Protein AF-A0A7K1TH15-F1 (afdb_monomer_lite)

Organism: NCBI:txid2682976

Sequence (162 aa):
MSETTINQRLNFLLKELGMKAGSFARALELSETTVRNYIDRTAKPSSEVLEKISNTFRQVNLVWLITGREEPFISDDEGSVTQTNISGDRNNVASGKNGKAIQKNDGLSDCEKERDILKAQLDKTQQQVEHLQAQLATKDALIASKEETIDLLKAAFNRPNT

InterPro domains:
  IPR001387 Cro/C1-type, helix-turn-helix domain [PF01381] (13-65)
  IPR001387 Cro/C1-type, helix-turn-helix domain [PS50943] (10-65)
  IPR001387 Cro/C1-type, helix-turn-helix domain [cd00093] (8-65)
  IPR010982 Lambda repressor-like, DNA-binding domain superfamily [G3DSA:1.10.260.40] (2-70)
  IPR010982 Lambda repressor-like, DNA-binding domain superfamily [SSF47413] (1-72)

Foldseek 3Di:
DQQDDLLVLLVVVCVVVVHDLCRVCVLLVHDSVVSVCSNVVNDDDDPSSLVSCCVSCVQADSCCSHPVDDDGGDDPVPPDDDPPPPDDDDDDDDDDDDDPDPDPPPPPPPVVVVVVVVVVVVVVVVVVVVVVVVVVVVVVVVVVVVVVVVVVVVVVVPDDDD

Structure (mmCIF, N/CA/C/O backbone):
data_AF-A0A7K1TH15-F1
#
_entry.id   AF-A0A7K1TH15-F1
#
loop_
_atom_site.group_PDB
_atom_site.id
_atom_site.type_symbol
_atom_site.label_atom_id
_atom_site.label_alt_id
_atom_site.label_comp_id
_atom_site.label_asym_id
_atom_site.label_entity_id
_atom_site.label_seq_id
_atom_site.pdbx_PDB_ins_code
_atom_site.Cartn_x
_atom_site.Cartn_y
_atom_site.Cartn_z
_atom_site.occupancy
_atom_site.B_iso_or_equiv
_atom_site.auth_seq_id
_atom_site.auth_comp_id
_atom_site.auth_asym_id
_atom_site.auth_atom_id
_atom_site.pdbx_PDB_model_num
ATOM 1 N N . MET A 1 1 ? 13.436 -10.444 9.538 1.00 43.31 1 MET A N 1
ATOM 2 C CA . MET A 1 1 ? 12.899 -11.030 10.785 1.00 43.31 1 MET A CA 1
ATOM 3 C C . MET A 1 1 ? 11.391 -11.093 10.640 1.00 43.31 1 MET A C 1
ATOM 5 O O . MET A 1 1 ? 10.802 -10.087 10.278 1.00 43.31 1 MET A O 1
ATOM 9 N N . SER A 1 2 ? 10.785 -12.259 10.832 1.00 48.53 2 SER A N 1
ATOM 10 C CA . SER A 1 2 ? 9.337 -12.467 10.738 1.00 48.53 2 SER A CA 1
ATOM 11 C C . SER A 1 2 ? 8.630 -11.850 11.951 1.00 48.53 2 SER A C 1
ATOM 13 O O . SER A 1 2 ? 8.711 -12.393 13.055 1.00 48.53 2 SER A O 1
ATOM 15 N N . GLU A 1 3 ? 7.964 -10.708 11.769 1.00 60.41 3 GLU A N 1
ATOM 16 C CA . GLU A 1 3 ? 7.218 -10.044 12.845 1.00 60.41 3 GLU A CA 1
ATOM 17 C C . GLU A 1 3 ? 6.041 -10.915 13.300 1.00 60.41 3 GLU A C 1
ATOM 19 O O . GLU A 1 3 ? 5.060 -11.111 12.584 1.00 60.41 3 GLU A O 1
ATOM 24 N N . THR A 1 4 ? 6.159 -11.488 14.499 1.00 74.12 4 THR A N 1
ATOM 25 C CA . THR A 1 4 ? 5.281 -12.578 14.948 1.00 74.12 4 THR A CA 1
ATOM 26 C C . THR A 1 4 ? 4.029 -12.044 15.651 1.00 74.12 4 THR A C 1
ATOM 28 O O . THR A 1 4 ? 2.969 -12.666 15.581 1.00 74.12 4 THR A O 1
ATOM 31 N N . THR A 1 5 ? 4.102 -10.871 16.296 1.00 87.50 5 THR A N 1
ATOM 32 C CA . THR A 1 5 ? 2.979 -10.298 17.062 1.00 87.50 5 THR A CA 1
ATOM 33 C C . THR A 1 5 ? 2.495 -8.950 16.527 1.00 87.50 5 THR A C 1
ATOM 35 O O . THR A 1 5 ? 3.240 -8.190 15.910 1.00 87.50 5 THR A O 1
ATOM 38 N N . ILE A 1 6 ? 1.230 -8.625 16.814 1.00 89.81 6 ILE A N 1
ATOM 39 C CA . ILE A 1 6 ? 0.596 -7.354 16.427 1.00 89.81 6 ILE A CA 1
ATOM 40 C C . ILE A 1 6 ? 1.351 -6.131 16.960 1.00 89.81 6 ILE A C 1
ATOM 42 O O . ILE A 1 6 ? 1.496 -5.137 16.261 1.00 89.81 6 ILE A O 1
ATOM 46 N N . ASN A 1 7 ? 1.904 -6.228 18.169 1.00 90.50 7 ASN A N 1
ATOM 47 C CA . ASN A 1 7 ? 2.706 -5.180 18.794 1.00 90.50 7 ASN A CA 1
ATOM 48 C C . ASN A 1 7 ? 3.972 -4.882 17.982 1.00 90.50 7 ASN A C 1
ATOM 50 O O . ASN A 1 7 ? 4.345 -3.726 17.793 1.00 90.50 7 ASN A O 1
ATOM 54 N N . GLN A 1 8 ? 4.621 -5.927 17.463 1.00 89.81 8 GLN A N 1
ATOM 55 C CA . GLN A 1 8 ? 5.789 -5.736 16.616 1.00 89.81 8 GLN A CA 1
ATOM 56 C C .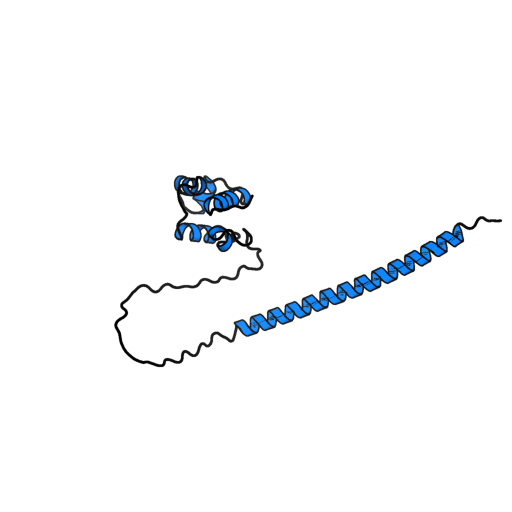 GLN A 1 8 ? 5.422 -5.156 15.254 1.00 89.81 8 GLN A C 1
ATOM 58 O O . GLN A 1 8 ? 6.122 -4.275 14.769 1.00 89.81 8 GLN A O 1
ATOM 63 N N . ARG A 1 9 ? 4.299 -5.590 14.672 1.00 91.44 9 ARG A N 1
ATOM 64 C CA . ARG A 1 9 ? 3.779 -5.016 13.425 1.00 91.44 9 ARG A CA 1
ATOM 65 C C . ARG A 1 9 ? 3.403 -3.542 13.577 1.00 91.44 9 ARG A C 1
ATOM 67 O O . ARG A 1 9 ? 3.701 -2.754 12.691 1.00 91.44 9 ARG A O 1
ATOM 74 N N . LEU A 1 10 ? 2.863 -3.134 14.725 1.00 90.56 10 LEU A N 1
ATOM 75 C CA . LEU A 1 10 ? 2.674 -1.715 15.045 1.00 90.56 10 LEU A CA 1
ATOM 76 C C . LEU A 1 10 ? 4.008 -0.962 15.104 1.00 90.56 10 LEU A C 1
ATOM 78 O O . LEU A 1 10 ? 4.133 0.108 14.519 1.00 90.56 10 LEU A O 1
ATOM 82 N N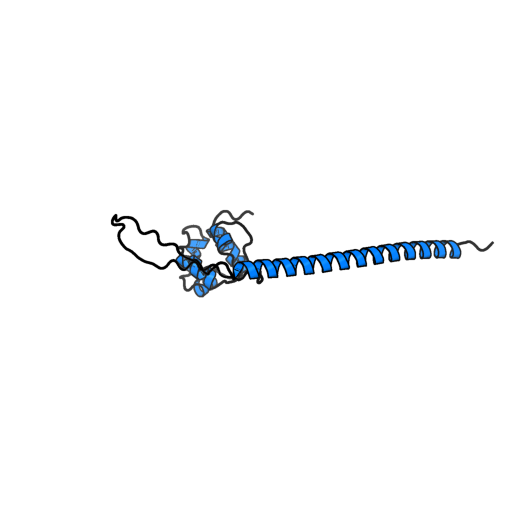 . ASN A 1 11 ? 5.026 -1.521 15.765 1.00 90.56 11 ASN A N 1
ATOM 83 C CA . ASN A 1 11 ? 6.358 -0.909 15.801 1.00 90.56 11 ASN A CA 1
ATOM 84 C C . ASN A 1 11 ? 6.985 -0.803 14.397 1.00 90.56 11 ASN A C 1
ATOM 86 O O . ASN A 1 11 ? 7.632 0.192 14.081 1.00 90.56 11 ASN A O 1
ATOM 90 N N . PHE A 1 12 ? 6.768 -1.807 13.545 1.00 91.44 12 PHE A N 1
ATOM 91 C CA . PHE A 1 12 ? 7.156 -1.768 12.138 1.00 91.44 12 PHE A CA 1
ATOM 92 C C . PHE A 1 12 ? 6.461 -0.616 11.401 1.00 91.44 12 PHE A C 1
ATOM 94 O O . PHE A 1 12 ? 7.144 0.196 10.784 1.00 91.44 12 PHE A O 1
ATOM 101 N N . LEU A 1 13 ? 5.137 -0.472 11.544 1.00 90.81 13 LEU A N 1
ATOM 102 C CA . LEU A 1 13 ? 4.390 0.630 10.926 1.00 90.81 13 LEU A CA 1
ATOM 103 C C . LEU A 1 13 ? 4.904 2.003 11.361 1.00 90.81 13 LEU A C 1
ATOM 105 O O . LEU A 1 13 ? 5.032 2.893 10.529 1.00 90.81 13 LEU A O 1
ATOM 109 N N . LEU A 1 14 ? 5.237 2.186 12.642 1.00 91.00 14 LEU A N 1
ATOM 110 C CA . LEU A 1 14 ? 5.797 3.453 13.119 1.00 91.00 14 LEU A CA 1
ATOM 111 C C . LEU A 1 14 ? 7.115 3.800 12.417 1.00 91.00 14 LEU A C 1
ATOM 113 O O . LEU A 1 14 ? 7.330 4.959 12.065 1.00 91.00 14 LEU A O 1
ATOM 117 N N . LYS A 1 15 ? 7.987 2.805 12.220 1.00 91.12 15 LYS A N 1
ATOM 118 C CA . LYS A 1 15 ? 9.270 2.994 11.534 1.00 91.12 15 LYS A CA 1
ATOM 119 C C . LYS A 1 15 ? 9.071 3.335 10.066 1.00 91.12 15 LYS A C 1
ATOM 121 O O . LYS A 1 15 ? 9.685 4.286 9.596 1.00 91.12 15 LYS A O 1
ATOM 126 N N . GLU A 1 16 ? 8.202 2.600 9.385 1.00 91.12 16 GLU A N 1
ATOM 127 C CA . GLU A 1 16 ? 7.971 2.776 7.952 1.00 91.12 16 GLU A CA 1
ATOM 128 C C . GLU A 1 16 ? 7.277 4.104 7.635 1.00 91.12 16 GLU A C 1
ATOM 130 O O . GLU A 1 16 ? 7.633 4.798 6.690 1.00 91.12 16 GLU A O 1
ATOM 135 N N . LEU A 1 17 ? 6.348 4.528 8.495 1.00 88.94 17 LEU A N 1
ATOM 136 C CA . LEU A 1 17 ? 5.702 5.836 8.393 1.00 88.94 17 LEU A CA 1
ATOM 137 C C . LEU A 1 17 ? 6.608 6.989 8.871 1.00 88.94 17 LEU A C 1
ATOM 139 O O . LEU A 1 17 ? 6.197 8.147 8.832 1.00 88.94 17 LEU A O 1
ATOM 143 N N . GLY A 1 18 ? 7.815 6.701 9.376 1.00 91.00 18 GLY A N 1
ATOM 144 C CA . GLY A 1 18 ? 8.744 7.708 9.899 1.00 91.00 18 GLY A CA 1
ATOM 145 C C . GLY A 1 18 ? 8.220 8.464 11.127 1.00 91.00 18 GLY A C 1
ATOM 146 O O . GLY A 1 18 ? 8.665 9.577 11.417 1.00 91.00 18 GLY A O 1
ATOM 147 N N . MET A 1 19 ? 7.263 7.889 11.859 1.00 90.12 19 MET A N 1
ATOM 148 C CA . MET A 1 19 ? 6.577 8.551 12.965 1.00 90.12 19 MET A CA 1
ATOM 149 C C . MET A 1 19 ? 7.066 8.075 14.331 1.00 90.12 19 MET A C 1
ATOM 151 O O . MET A 1 19 ? 7.301 6.895 14.585 1.00 90.12 19 MET A O 1
ATOM 155 N N . LYS A 1 20 ? 7.137 9.016 15.276 1.00 91.75 20 LYS A N 1
ATOM 156 C CA . LYS A 1 20 ? 7.340 8.705 16.697 1.00 91.75 20 LYS A CA 1
ATOM 157 C C . LYS A 1 20 ? 6.013 8.307 17.349 1.00 91.75 20 LYS A C 1
ATOM 159 O O . LYS A 1 20 ? 4.953 8.768 16.931 1.00 91.75 20 LYS A O 1
ATOM 164 N N . ALA A 1 21 ? 6.080 7.544 18.442 1.00 88.81 21 ALA A N 1
ATOM 165 C CA . ALA A 1 21 ? 4.902 7.098 19.196 1.00 88.81 21 ALA A CA 1
ATOM 166 C C . ALA A 1 21 ? 3.961 8.245 19.611 1.00 88.81 21 ALA A C 1
ATOM 168 O O . ALA A 1 21 ? 2.747 8.089 19.538 1.00 88.81 21 ALA A O 1
ATOM 169 N N . GLY A 1 22 ? 4.506 9.409 19.983 1.00 90.38 22 GLY A N 1
ATOM 170 C CA . GLY A 1 22 ? 3.698 10.583 20.326 1.00 90.38 22 GLY A CA 1
ATOM 171 C C . GLY A 1 22 ? 2.932 11.162 19.131 1.00 90.38 22 GLY A C 1
ATOM 172 O O . GLY A 1 22 ? 1.751 11.473 19.247 1.00 90.38 22 GLY A O 1
ATOM 173 N N . SER A 1 23 ? 3.565 11.243 17.957 1.00 91.56 23 SER A N 1
ATOM 174 C CA . SER A 1 23 ? 2.900 11.686 16.722 1.00 91.56 23 SER A CA 1
ATOM 175 C C . SER A 1 23 ? 1.814 10.704 16.287 1.00 91.56 23 SER A C 1
ATOM 177 O O . SER A 1 23 ? 0.718 11.126 15.931 1.00 91.56 23 SER A O 1
ATOM 179 N N . PHE A 1 24 ? 2.089 9.402 16.392 1.00 91.94 24 PHE A N 1
ATOM 180 C CA . PHE A 1 24 ? 1.118 8.349 16.102 1.00 91.94 24 PHE A CA 1
ATOM 181 C C . PHE A 1 24 ? -0.093 8.412 17.045 1.00 91.94 24 PHE A C 1
ATOM 183 O O . PHE A 1 24 ? -1.232 8.324 16.601 1.00 91.94 24 PHE A O 1
ATOM 190 N N . ALA A 1 25 ? 0.138 8.645 18.341 1.00 92.56 25 ALA A N 1
ATOM 191 C CA . ALA A 1 25 ? -0.928 8.814 19.325 1.00 92.56 25 ALA A CA 1
ATOM 192 C C . ALA A 1 25 ? -1.821 10.019 19.009 1.00 92.56 25 ALA A C 1
ATOM 194 O O . ALA A 1 25 ? -3.042 9.892 19.032 1.00 92.56 25 ALA A O 1
ATOM 195 N N . ARG A 1 26 ? -1.225 11.158 18.634 1.00 93.44 26 ARG A N 1
ATOM 196 C CA . ARG A 1 26 ? -1.973 12.358 18.226 1.00 93.44 26 ARG A CA 1
ATOM 197 C C . ARG A 1 26 ? -2.816 12.119 16.976 1.00 93.44 26 ARG A C 1
ATOM 199 O O . ARG A 1 26 ? -3.956 12.557 16.942 1.00 93.44 26 ARG A O 1
ATOM 206 N N . ALA A 1 27 ? -2.280 11.403 15.989 1.00 90.56 27 ALA A N 1
ATOM 207 C CA . ALA A 1 27 ? -2.994 11.084 14.752 1.00 90.56 27 ALA A CA 1
ATOM 208 C C . ALA A 1 27 ? -4.197 10.142 14.967 1.00 90.56 27 ALA A C 1
ATOM 210 O O . ALA A 1 27 ? -5.141 10.158 14.183 1.00 90.56 27 ALA A O 1
ATOM 211 N N . LEU A 1 28 ? -4.164 9.328 16.026 1.00 91.25 28 LEU A N 1
ATOM 212 C CA . LEU A 1 28 ? -5.244 8.411 16.408 1.00 91.25 28 LEU A CA 1
ATOM 213 C C . LEU A 1 28 ? -6.137 8.946 17.536 1.00 91.25 28 LEU A C 1
ATOM 215 O O . LEU A 1 28 ? -7.003 8.215 18.010 1.00 91.25 28 LEU A O 1
ATOM 219 N N . GLU A 1 29 ? -5.902 10.170 18.014 1.00 92.19 29 GLU A N 1
ATOM 220 C CA . GLU A 1 29 ? -6.586 10.738 19.187 1.00 92.19 29 GLU A CA 1
ATOM 221 C C . GLU A 1 29 ? -6.499 9.831 20.435 1.00 92.19 29 GLU A C 1
ATOM 223 O O . GLU A 1 29 ? -7.455 9.655 21.193 1.00 92.19 29 GLU A O 1
ATOM 228 N N . LEU A 1 30 ? -5.333 9.216 20.649 1.00 89.88 30 LEU A N 1
ATOM 229 C CA . LEU A 1 30 ? -5.026 8.372 21.804 1.00 89.88 30 LEU A CA 1
ATOM 230 C C . LEU A 1 30 ? -3.986 9.041 22.707 1.00 89.88 30 LEU A C 1
ATOM 232 O O . LEU A 1 30 ? -3.219 9.907 22.287 1.00 89.88 30 LEU A O 1
ATOM 236 N N . SER A 1 31 ? -3.909 8.599 23.965 1.00 91.31 31 SER A N 1
ATOM 237 C CA . SER A 1 31 ? -2.821 9.020 24.850 1.00 91.31 31 SER A CA 1
ATOM 238 C C . SER A 1 31 ? -1.501 8.354 24.456 1.00 91.31 31 SER A C 1
ATOM 240 O O . SER A 1 31 ? -1.458 7.169 24.110 1.00 91.31 31 SER A O 1
ATOM 242 N N . GLU A 1 32 ? -0.398 9.098 24.570 1.00 90.31 32 GLU A N 1
ATOM 243 C CA . GLU A 1 32 ? 0.945 8.586 24.259 1.00 90.31 32 GLU A CA 1
ATOM 244 C C . GLU A 1 32 ? 1.289 7.335 25.085 1.00 90.31 32 GLU A C 1
ATOM 246 O O . GLU A 1 32 ? 1.913 6.404 24.575 1.00 90.31 32 GLU A O 1
ATOM 251 N N . THR A 1 33 ? 0.817 7.272 26.335 1.00 90.81 33 THR A N 1
ATOM 252 C CA . THR A 1 33 ? 0.948 6.104 27.218 1.00 90.81 33 THR A CA 1
ATOM 253 C C . THR A 1 33 ? 0.282 4.862 26.630 1.00 90.81 33 THR A C 1
ATOM 255 O O . THR A 1 33 ? 0.854 3.777 26.676 1.00 90.81 33 THR A O 1
ATOM 258 N N . THR A 1 34 ? -0.905 5.008 26.037 1.00 89.50 34 THR A N 1
ATOM 259 C CA . THR A 1 34 ? -1.653 3.884 25.453 1.00 89.50 34 THR A CA 1
ATOM 260 C C . THR A 1 34 ? -0.923 3.311 24.244 1.00 89.50 34 THR A C 1
ATOM 262 O O . THR A 1 34 ? -0.716 2.102 24.159 1.00 89.50 34 THR A O 1
ATOM 265 N N . VAL A 1 35 ? -0.447 4.178 23.348 1.00 90.56 35 VAL A N 1
ATOM 266 C CA . VAL A 1 35 ? 0.353 3.752 22.191 1.00 90.56 35 VAL A CA 1
ATOM 267 C C . VAL A 1 35 ? 1.662 3.101 22.636 1.00 90.56 35 VAL A C 1
ATOM 269 O O . VAL A 1 35 ? 2.037 2.056 22.109 1.00 90.56 35 VAL A O 1
ATOM 272 N N . ARG A 1 36 ? 2.334 3.663 23.646 1.00 90.19 36 ARG A N 1
ATOM 273 C CA . ARG A 1 36 ? 3.555 3.077 24.209 1.00 90.19 36 ARG A CA 1
ATOM 274 C C . ARG A 1 36 ? 3.309 1.684 24.792 1.00 90.19 36 ARG A C 1
ATOM 276 O O . ARG A 1 36 ? 4.087 0.784 24.508 1.00 90.19 36 ARG A O 1
ATOM 283 N N . ASN A 1 37 ? 2.192 1.468 25.487 1.00 91.25 37 ASN A N 1
ATOM 284 C CA . ASN A 1 37 ? 1.802 0.143 25.984 1.00 91.25 37 ASN A CA 1
ATOM 285 C C . ASN A 1 37 ? 1.601 -0.882 24.852 1.00 91.25 37 ASN A C 1
ATOM 287 O O . ASN A 1 37 ? 1.946 -2.059 24.995 1.00 91.25 37 ASN A O 1
ATOM 291 N N . TYR A 1 38 ? 1.082 -0.448 23.700 1.00 90.31 38 TYR A N 1
ATOM 292 C CA . TYR A 1 38 ? 0.987 -1.310 22.520 1.00 90.31 38 TYR A CA 1
ATOM 293 C C . TYR A 1 38 ? 2.351 -1.599 21.887 1.00 90.31 38 TYR A C 1
ATOM 295 O O . TYR A 1 38 ? 2.552 -2.691 21.367 1.00 90.31 38 TYR A O 1
ATOM 303 N N . ILE A 1 39 ? 3.310 -0.680 21.943 1.00 87.44 39 ILE A N 1
ATOM 304 C CA . ILE A 1 39 ? 4.654 -0.903 21.385 1.00 87.44 39 ILE A CA 1
ATOM 305 C C . ILE A 1 39 ? 5.488 -1.800 22.313 1.00 87.44 39 ILE A C 1
ATOM 307 O O . ILE A 1 39 ? 6.094 -2.772 21.857 1.00 87.44 39 ILE A O 1
ATOM 311 N N . ASP A 1 40 ? 5.436 -1.545 23.622 1.00 85.88 40 ASP A N 1
ATOM 312 C CA . ASP A 1 40 ? 6.215 -2.236 24.660 1.00 85.88 40 ASP A CA 1
ATOM 313 C C . ASP A 1 40 ? 5.616 -3.605 25.056 1.00 85.88 40 ASP A C 1
ATOM 315 O O . ASP A 1 40 ? 6.038 -4.235 26.024 1.00 85.88 40 ASP A O 1
ATOM 319 N N . ARG A 1 41 ? 4.663 -4.109 24.255 1.00 78.19 41 ARG A N 1
ATOM 320 C CA . ARG A 1 41 ? 4.043 -5.446 24.344 1.00 78.19 41 ARG A CA 1
ATOM 321 C C . ARG A 1 41 ? 3.240 -5.719 25.621 1.00 78.19 41 ARG A C 1
ATOM 323 O O . ARG A 1 41 ? 2.989 -6.883 25.931 1.00 78.19 41 ARG A O 1
ATOM 330 N N . THR A 1 42 ? 2.801 -4.690 26.344 1.00 75.62 42 THR A N 1
ATOM 331 C CA . THR A 1 42 ? 2.012 -4.867 27.577 1.00 75.62 42 THR A CA 1
ATOM 332 C C . THR A 1 42 ? 0.520 -5.026 27.300 1.00 75.62 42 THR A C 1
ATOM 334 O O . THR A 1 42 ? -0.167 -5.738 28.029 1.00 75.62 42 THR A O 1
ATOM 337 N N . ALA A 1 43 ? 0.015 -4.418 26.223 1.00 83.81 43 ALA A N 1
ATOM 338 C CA . ALA A 1 43 ? -1.399 -4.453 25.863 1.00 83.81 43 ALA A CA 1
ATOM 339 C C . ALA A 1 43 ? -1.616 -4.811 24.387 1.00 83.81 43 ALA A C 1
ATOM 341 O O . ALA A 1 43 ? -0.781 -4.530 23.527 1.00 83.81 43 ALA A O 1
ATOM 342 N N . LYS A 1 44 ? -2.769 -5.413 24.078 1.00 87.94 44 LYS A N 1
ATOM 343 C CA . LYS A 1 44 ? -3.236 -5.602 22.697 1.00 87.94 44 LYS A CA 1
ATOM 344 C C . LYS A 1 44 ? -4.155 -4.433 22.318 1.00 87.94 44 LYS A C 1
ATOM 346 O O . LYS A 1 44 ? -4.969 -4.044 23.159 1.00 87.94 44 LYS A O 1
ATOM 351 N N . PRO A 1 45 ? -4.047 -3.876 21.100 1.00 88.94 45 PRO A N 1
ATOM 352 C CA . PRO A 1 45 ? -4.981 -2.854 20.639 1.00 88.94 45 PRO A CA 1
ATOM 353 C C . PRO A 1 45 ? -6.401 -3.430 20.581 1.00 88.94 45 PRO A C 1
ATOM 355 O O . PRO A 1 45 ? -6.593 -4.582 20.184 1.00 88.94 45 PRO A O 1
ATOM 358 N N . SER A 1 46 ? -7.385 -2.639 21.006 1.00 90.00 46 SER A N 1
ATOM 359 C CA . SER A 1 46 ? -8.800 -2.988 20.864 1.00 90.00 46 SER A CA 1
ATOM 360 C C . SER A 1 46 ? -9.253 -2.833 19.410 1.00 90.00 46 SER A C 1
ATOM 362 O O . SER A 1 46 ? -8.571 -2.202 18.599 1.00 90.00 46 SER A O 1
ATOM 364 N N . SER A 1 47 ? -10.424 -3.377 19.076 1.00 89.12 47 SER A N 1
ATOM 365 C CA . SER A 1 47 ? -11.042 -3.182 17.758 1.00 89.12 47 SER A CA 1
ATOM 366 C C . SER A 1 47 ? -11.239 -1.702 17.420 1.00 89.12 47 SER A C 1
ATOM 368 O O . SER A 1 47 ? -10.968 -1.308 16.295 1.00 89.12 47 SER A O 1
ATOM 370 N N . GLU A 1 48 ? -11.612 -0.874 18.400 1.00 89.75 48 GLU A N 1
ATOM 371 C CA . GLU A 1 48 ? -11.749 0.579 18.226 1.00 89.75 48 GLU A CA 1
ATOM 372 C C . GLU A 1 48 ? -10.424 1.229 17.798 1.00 89.75 48 GLU A C 1
ATOM 374 O O . GLU A 1 48 ? -10.383 2.050 16.887 1.00 89.75 48 GLU A O 1
ATOM 379 N N . VAL A 1 49 ? -9.304 0.834 18.412 1.00 91.06 49 VAL A N 1
ATOM 380 C CA . VAL A 1 49 ? -7.981 1.355 18.034 1.00 91.06 49 VAL A CA 1
ATOM 381 C C . VAL A 1 49 ? -7.606 0.920 16.619 1.00 91.06 49 VAL A C 1
ATOM 383 O O . VAL A 1 49 ? -7.045 1.707 15.861 1.00 91.06 49 VAL A O 1
ATOM 386 N N . LEU A 1 50 ? -7.923 -0.321 16.249 1.00 91.69 50 LEU A N 1
ATOM 387 C CA . LEU A 1 50 ? -7.681 -0.841 14.904 1.00 91.69 50 LEU A CA 1
ATOM 388 C C . LEU A 1 50 ? -8.506 -0.104 13.841 1.00 91.69 50 LEU A C 1
ATOM 390 O O . LEU A 1 50 ? -7.982 0.219 12.776 1.00 91.69 50 LEU A O 1
ATOM 394 N N . GLU A 1 51 ? -9.759 0.218 14.152 1.00 91.00 51 GLU A N 1
ATOM 395 C CA . GLU A 1 51 ? -10.621 1.035 13.301 1.00 91.00 51 GLU A CA 1
ATOM 396 C C . GLU A 1 51 ? -10.044 2.443 13.117 1.00 91.00 51 GLU A C 1
ATOM 398 O O .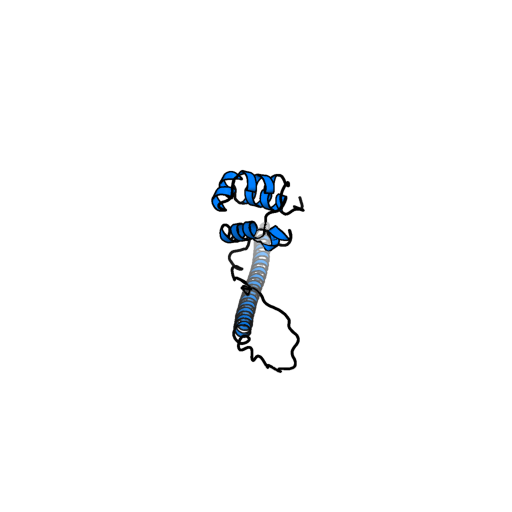 GLU A 1 51 ? -9.923 2.916 11.987 1.00 91.00 51 GLU A O 1
ATOM 403 N N . LYS A 1 52 ? -9.596 3.090 14.201 1.00 93.00 52 LYS A N 1
ATOM 404 C CA . LYS A 1 52 ? -8.919 4.395 14.119 1.00 93.00 52 LYS A CA 1
ATOM 405 C C . LYS A 1 52 ? -7.674 4.332 13.235 1.00 93.00 52 LYS A C 1
ATOM 407 O O . LYS A 1 52 ? -7.474 5.215 12.411 1.00 93.00 52 LYS A O 1
ATOM 412 N N . ILE A 1 53 ? -6.872 3.271 13.345 1.00 91.62 53 ILE A N 1
ATOM 413 C CA . ILE A 1 53 ? -5.688 3.074 12.493 1.00 91.62 53 ILE A CA 1
ATOM 414 C C . ILE A 1 53 ? -6.080 2.980 11.018 1.00 91.62 53 ILE A C 1
ATOM 416 O O . ILE A 1 53 ? -5.495 3.685 10.201 1.00 91.62 53 ILE A O 1
ATOM 420 N N . SER A 1 54 ? -7.080 2.164 10.682 1.00 90.31 54 SER A N 1
ATOM 421 C CA . SER A 1 54 ? -7.577 2.037 9.305 1.00 90.31 54 SER A CA 1
ATOM 422 C C . SER A 1 54 ? -8.187 3.346 8.779 1.00 90.31 54 SER A C 1
ATOM 424 O O . SER A 1 54 ? -8.093 3.650 7.587 1.00 90.31 54 SER A O 1
ATOM 426 N N . ASN A 1 55 ? -8.779 4.148 9.669 1.00 90.38 55 ASN A N 1
ATOM 427 C CA . ASN A 1 55 ? -9.359 5.443 9.335 1.00 90.38 55 ASN A CA 1
ATOM 428 C C . ASN A 1 55 ? -8.336 6.544 9.076 1.00 90.38 55 ASN A C 1
ATOM 430 O O . ASN A 1 55 ? -8.495 7.303 8.119 1.00 90.38 55 ASN A O 1
ATOM 434 N N . THR A 1 56 ? -7.281 6.598 9.879 1.00 91.88 56 THR A N 1
ATOM 435 C CA . THR A 1 56 ? -6.224 7.600 9.746 1.00 91.88 56 THR A CA 1
ATOM 436 C C . THR A 1 56 ? -5.213 7.227 8.661 1.00 91.88 56 THR A C 1
ATOM 438 O O . THR A 1 56 ? -4.768 8.093 7.912 1.00 91.88 56 THR A O 1
ATOM 441 N N . PHE A 1 57 ? -4.857 5.945 8.540 1.00 90.50 57 PHE A N 1
ATOM 442 C CA . PHE A 1 57 ? -3.816 5.466 7.630 1.00 90.50 57 PHE A CA 1
ATOM 443 C C . PHE A 1 57 ? -4.413 4.557 6.555 1.00 90.50 57 PHE A C 1
ATOM 445 O O . PHE A 1 57 ? -4.313 3.334 6.631 1.00 90.50 57 PHE A O 1
ATOM 452 N N . ARG A 1 58 ? -5.013 5.168 5.526 1.00 87.56 58 ARG A N 1
ATOM 453 C CA . ARG A 1 58 ? -5.672 4.451 4.415 1.00 87.56 58 ARG A CA 1
ATOM 454 C C . ARG A 1 58 ? -4.744 3.501 3.660 1.00 87.56 58 ARG A C 1
ATOM 456 O O . ARG A 1 58 ? -5.192 2.470 3.184 1.00 87.56 58 ARG A O 1
ATOM 463 N N . GLN A 1 59 ? -3.457 3.828 3.610 1.00 89.81 59 GLN A N 1
ATOM 464 C CA . GLN A 1 59 ? -2.425 3.011 2.975 1.00 89.81 59 GLN A CA 1
ATOM 465 C C . GLN A 1 59 ? -2.073 1.729 3.746 1.00 89.81 59 GLN A C 1
ATOM 467 O O . GLN A 1 59 ? -1.357 0.891 3.213 1.00 89.81 59 GLN A O 1
ATOM 472 N N . VAL A 1 60 ? -2.503 1.565 5.003 1.00 90.06 60 VAL A N 1
ATOM 473 C CA . VAL A 1 60 ? -2.120 0.416 5.843 1.00 90.06 60 VAL A CA 1
ATOM 474 C C . VAL A 1 60 ? -3.114 -0.731 5.685 1.00 90.06 60 VAL A C 1
ATOM 476 O O . VAL A 1 60 ? -4.315 -0.560 5.893 1.00 90.06 60 VAL A O 1
ATOM 479 N N . ASN A 1 61 ? -2.603 -1.935 5.418 1.00 91.50 61 ASN A N 1
ATOM 480 C CA . ASN A 1 61 ? -3.414 -3.146 5.354 1.00 91.50 61 ASN A CA 1
ATOM 481 C C . ASN A 1 61 ? -3.769 -3.651 6.767 1.00 91.50 61 ASN A C 1
ATOM 483 O O . ASN A 1 61 ? -2.920 -4.136 7.527 1.00 91.50 61 ASN A O 1
ATOM 487 N N . LEU A 1 62 ? -5.057 -3.577 7.119 1.00 90.69 62 LEU A N 1
ATOM 488 C CA . LEU A 1 62 ? -5.559 -4.051 8.409 1.00 90.69 62 LEU A CA 1
ATOM 489 C C . LEU A 1 62 ? -5.483 -5.583 8.548 1.00 90.69 62 LEU A C 1
ATOM 491 O O . LEU A 1 62 ? -5.220 -6.085 9.647 1.00 90.69 62 LEU A O 1
ATOM 495 N N . VAL A 1 63 ? -5.659 -6.328 7.451 1.00 90.06 63 VAL A N 1
ATOM 496 C CA . VAL A 1 63 ? -5.536 -7.795 7.426 1.00 90.06 63 VAL A CA 1
ATOM 497 C C . VAL A 1 63 ? -4.118 -8.193 7.814 1.00 90.06 63 VAL A C 1
ATOM 499 O O . VAL A 1 63 ? -3.940 -9.027 8.710 1.00 90.06 63 VAL A O 1
ATOM 502 N N . TRP A 1 64 ? -3.111 -7.533 7.240 1.00 92.94 64 TRP A N 1
ATOM 503 C CA . TRP A 1 64 ? -1.715 -7.729 7.619 1.00 92.94 64 TRP A CA 1
ATOM 504 C C . TRP A 1 64 ? -1.447 -7.355 9.075 1.00 92.94 64 TRP A C 1
ATOM 506 O O . TRP A 1 64 ? -0.806 -8.112 9.809 1.00 92.94 64 TRP A O 1
ATOM 516 N N . LEU A 1 65 ? -1.988 -6.235 9.555 1.00 91.19 65 LEU A N 1
ATOM 517 C CA . LEU A 1 65 ? -1.766 -5.807 10.934 1.00 91.19 65 LEU A CA 1
ATOM 518 C C . LEU A 1 65 ? -2.288 -6.837 11.951 1.00 91.19 65 LEU A C 1
ATOM 520 O O . LEU A 1 65 ? -1.614 -7.147 12.941 1.00 91.19 65 LEU A O 1
ATOM 524 N N . ILE A 1 66 ? -3.456 -7.426 11.698 1.00 90.25 66 ILE A N 1
ATOM 525 C CA . ILE A 1 66 ? -4.080 -8.401 12.601 1.00 90.25 66 ILE A CA 1
ATOM 526 C C . ILE A 1 66 ? -3.449 -9.789 12.445 1.00 90.25 66 ILE A C 1
ATOM 528 O O . ILE A 1 66 ? -3.093 -10.421 13.444 1.00 90.25 66 ILE A O 1
ATOM 532 N N . THR A 1 67 ? -3.276 -10.262 11.212 1.00 88.69 67 THR A N 1
ATOM 533 C CA . THR A 1 67 ? -2.904 -11.658 10.928 1.00 88.69 67 THR A CA 1
ATOM 534 C C . THR A 1 67 ? -1.405 -11.868 10.721 1.00 88.69 67 THR A C 1
ATOM 536 O O . THR A 1 67 ? -0.912 -12.974 10.932 1.00 88.69 67 THR A O 1
ATOM 539 N N . GLY A 1 68 ? -0.671 -10.819 10.345 1.00 86.44 68 GLY A N 1
ATOM 540 C CA . GLY A 1 68 ? 0.726 -10.891 9.915 1.00 86.44 68 GLY A CA 1
ATOM 541 C C . GLY A 1 68 ? 0.928 -11.559 8.555 1.00 86.44 68 GLY A C 1
ATOM 542 O O . GLY A 1 68 ? 2.043 -11.980 8.259 1.00 86.44 68 GLY A O 1
ATOM 543 N N . ARG A 1 69 ? -0.140 -11.711 7.768 1.00 82.38 69 ARG A N 1
ATOM 544 C CA . ARG A 1 69 ? -0.124 -12.276 6.413 1.00 82.38 69 ARG A CA 1
ATOM 545 C C . ARG A 1 69 ? -0.274 -11.147 5.394 1.00 82.38 69 ARG A C 1
ATOM 547 O O . ARG A 1 69 ? -0.769 -10.093 5.765 1.00 82.38 69 ARG A O 1
ATOM 554 N N . GLU A 1 70 ? 0.104 -11.390 4.141 1.00 86.06 70 GLU A N 1
ATOM 555 C CA . GLU A 1 70 ? 0.053 -10.401 3.043 1.00 86.06 70 GLU A CA 1
ATOM 556 C C . GLU A 1 70 ? 1.071 -9.257 3.185 1.00 86.06 70 GLU A C 1
ATOM 558 O O . GLU A 1 70 ? 2.045 -9.369 3.936 1.00 86.06 70 GLU A O 1
ATOM 563 N N . GLU A 1 71 ? 0.872 -8.184 2.419 1.00 89.38 71 GLU A N 1
ATOM 564 C CA . GLU A 1 71 ? 1.716 -6.996 2.441 1.00 89.38 71 GLU A CA 1
ATOM 565 C C . GLU A 1 71 ? 1.226 -5.953 3.460 1.00 89.38 71 GLU A C 1
ATOM 567 O O . GLU A 1 71 ? 0.017 -5.815 3.669 1.00 89.38 71 GLU A O 1
ATOM 572 N N . PRO A 1 72 ? 2.141 -5.188 4.091 1.00 87.94 72 PRO A N 1
ATOM 573 C CA . PRO A 1 72 ? 1.780 -4.186 5.094 1.00 87.94 72 PRO A CA 1
ATOM 574 C C . PRO A 1 72 ? 1.008 -2.987 4.545 1.00 87.94 72 PRO A C 1
ATOM 576 O O . PRO A 1 72 ? 0.291 -2.327 5.304 1.00 87.94 72 PRO A O 1
ATOM 579 N N . PHE A 1 73 ? 1.162 -2.701 3.252 1.00 91.50 73 PHE A N 1
ATOM 580 C CA . PHE A 1 73 ? 0.559 -1.550 2.598 1.00 91.50 73 PHE A CA 1
ATOM 581 C C . PHE A 1 73 ? -0.327 -1.986 1.446 1.00 91.50 73 PHE A C 1
ATOM 583 O O . PHE A 1 73 ? -0.020 -2.935 0.731 1.00 91.50 73 PHE A O 1
ATOM 590 N N . ILE A 1 74 ? -1.439 -1.280 1.298 1.00 88.19 74 ILE A N 1
ATOM 591 C CA . ILE A 1 74 ? -2.359 -1.457 0.184 1.00 88.19 74 ILE A CA 1
ATOM 592 C C . ILE A 1 74 ? -1.810 -0.607 -0.961 1.00 88.19 74 ILE A C 1
ATOM 594 O O . ILE A 1 74 ? -1.524 0.576 -0.772 1.00 88.19 74 ILE A O 1
ATOM 598 N N . SER A 1 75 ? -1.622 -1.216 -2.129 1.00 80.75 75 SER A N 1
ATOM 599 C CA . SER A 1 75 ? -1.316 -0.468 -3.349 1.00 80.75 75 SER A CA 1
ATOM 600 C C . SER A 1 75 ? -2.582 0.270 -3.789 1.00 80.75 75 SER A C 1
ATOM 602 O O . SER A 1 75 ? -3.668 -0.298 -3.695 1.00 80.75 75 SER A O 1
ATOM 604 N N . ASP A 1 76 ? -2.459 1.507 -4.276 1.00 65.31 76 ASP A N 1
ATOM 605 C CA . ASP A 1 76 ? -3.594 2.391 -4.619 1.00 65.31 76 ASP A CA 1
ATOM 606 C C . ASP A 1 76 ? -4.601 1.806 -5.644 1.00 65.31 76 ASP A C 1
ATOM 608 O O . ASP A 1 76 ? -5.661 2.388 -5.862 1.00 65.31 76 ASP A O 1
ATOM 612 N N . ASP A 1 77 ? -4.315 0.643 -6.235 1.00 57.31 77 ASP A N 1
ATOM 613 C CA . ASP A 1 77 ? -5.191 -0.092 -7.157 1.00 57.31 77 ASP A CA 1
ATOM 614 C C . ASP A 1 77 ? -6.323 -0.889 -6.459 1.00 57.31 77 ASP A C 1
ATOM 616 O O . ASP A 1 77 ? -7.357 -1.150 -7.065 1.00 57.31 77 ASP A O 1
ATOM 620 N N . GLU A 1 78 ? -6.190 -1.238 -5.171 1.00 54.28 78 GLU A N 1
ATOM 621 C CA . GLU A 1 78 ? -7.077 -2.197 -4.464 1.00 54.28 78 GLU A CA 1
ATOM 622 C C . GLU A 1 78 ? -7.969 -1.530 -3.387 1.00 54.28 78 GLU A C 1
ATOM 624 O O . GLU A 1 78 ? -8.415 -2.141 -2.413 1.00 54.28 78 GLU A O 1
ATOM 629 N N . GLY A 1 79 ? -8.240 -0.231 -3.527 1.00 51.62 79 GLY A N 1
ATOM 630 C CA . GLY A 1 79 ? -9.028 0.560 -2.577 1.00 51.62 79 GLY A CA 1
ATOM 631 C C . GLY A 1 79 ? -10.547 0.491 -2.775 1.00 51.62 79 GLY A C 1
ATOM 632 O O . GLY A 1 79 ? -11.174 1.543 -2.867 1.00 51.62 79 GLY A O 1
ATOM 633 N N . SER A 1 80 ? -11.168 -0.697 -2.820 1.00 45.75 80 SER A N 1
ATOM 634 C CA . SER A 1 80 ? -12.642 -0.830 -2.848 1.00 45.75 80 SER A CA 1
ATOM 635 C C . SER A 1 80 ? -13.188 -1.697 -1.706 1.00 45.75 80 SER A C 1
ATOM 637 O O . SER A 1 80 ? -13.417 -2.896 -1.811 1.00 45.75 80 SER A O 1
ATOM 639 N N . VAL A 1 81 ? -13.354 -1.026 -0.568 1.00 52.69 81 VAL A N 1
ATOM 640 C CA . VAL A 1 81 ? -14.374 -1.195 0.480 1.00 52.69 81 VAL A CA 1
ATOM 641 C C . VAL A 1 81 ? 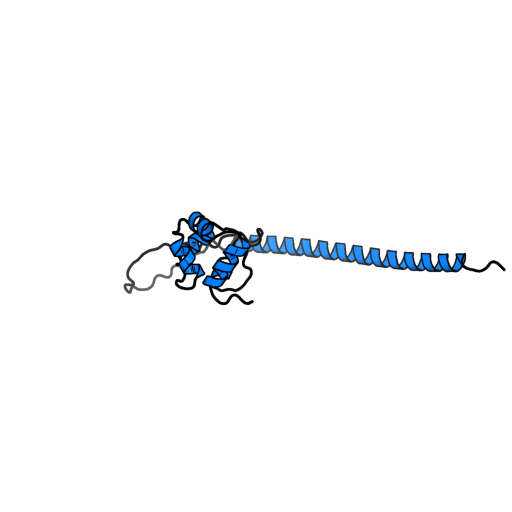-15.237 -2.479 0.449 1.00 52.69 81 VAL A C 1
ATOM 643 O O . VAL A 1 81 ? -16.252 -2.548 -0.237 1.00 52.69 81 VAL A O 1
ATOM 646 N N . THR A 1 82 ? -14.991 -3.412 1.375 1.00 42.00 82 THR A N 1
ATOM 647 C CA . THR A 1 82 ? -16.064 -4.247 1.954 1.00 42.00 82 THR A CA 1
ATOM 648 C C . THR A 1 82 ? -16.338 -3.807 3.386 1.00 42.00 82 THR A C 1
ATOM 650 O O . THR A 1 82 ? -15.879 -4.416 4.351 1.00 42.00 82 THR A O 1
ATOM 653 N N . GLN A 1 83 ? -17.102 -2.723 3.535 1.00 51.38 83 GLN A N 1
ATOM 654 C CA . GLN A 1 83 ? -17.813 -2.444 4.780 1.00 51.38 83 GLN A CA 1
ATOM 655 C C . GLN A 1 83 ? -19.021 -3.384 4.857 1.00 51.38 83 GLN A C 1
ATOM 657 O O . GLN A 1 83 ? -20.065 -3.123 4.263 1.00 51.38 83 GLN A O 1
ATOM 662 N N . THR A 1 84 ? -18.913 -4.486 5.599 1.00 42.72 84 THR A N 1
ATOM 663 C CA . THR A 1 84 ? -20.108 -5.202 6.060 1.00 42.72 84 THR A CA 1
ATOM 664 C C . THR A 1 84 ? -20.701 -4.424 7.230 1.00 42.72 84 THR A C 1
ATOM 666 O O . THR A 1 84 ? -20.313 -4.622 8.381 1.00 42.72 84 THR A O 1
ATOM 669 N N . ASN A 1 85 ? -21.634 -3.520 6.936 1.00 49.47 85 ASN A N 1
ATOM 670 C CA . ASN A 1 85 ? -22.497 -2.918 7.946 1.00 49.47 85 ASN A CA 1
ATOM 671 C C . ASN A 1 85 ? -23.379 -4.011 8.566 1.00 49.47 85 ASN A C 1
ATOM 673 O O . ASN A 1 85 ? -24.431 -4.347 8.028 1.00 49.47 85 ASN A O 1
ATOM 677 N N . ILE A 1 86 ? -22.962 -4.562 9.705 1.00 58.50 86 ILE A N 1
ATOM 678 C CA . ILE A 1 86 ? -23.834 -5.337 10.594 1.00 58.50 86 ILE A CA 1
ATOM 679 C C . ILE A 1 86 ? -24.016 -4.509 11.864 1.00 58.50 86 ILE A C 1
ATOM 681 O O . ILE A 1 86 ? -23.399 -4.759 12.894 1.00 58.50 86 ILE A O 1
ATOM 685 N N . SER A 1 87 ? -24.872 -3.496 11.761 1.00 48.47 87 SER A N 1
ATOM 686 C CA . SER A 1 87 ? -25.460 -2.822 12.917 1.00 48.47 87 SER A CA 1
ATOM 687 C C . SER A 1 87 ? -26.925 -3.230 12.996 1.00 48.47 87 SER A C 1
ATOM 689 O O . SER A 1 87 ? -27.744 -2.812 12.182 1.00 48.47 87 SER A O 1
ATOM 691 N N . GLY A 1 88 ? -27.236 -4.080 13.972 1.00 39.44 88 GLY A N 1
ATOM 692 C CA . GLY A 1 88 ? -28.581 -4.544 14.294 1.00 39.44 88 GLY A CA 1
ATOM 693 C C . GLY A 1 88 ? -28.590 -5.187 15.677 1.00 39.44 88 GLY A C 1
ATOM 694 O O . GLY A 1 88 ? -28.421 -6.394 15.817 1.00 39.44 88 GLY A O 1
ATOM 695 N N . ASP A 1 89 ? -28.726 -4.351 16.698 1.00 44.00 89 ASP A N 1
ATOM 696 C CA . ASP A 1 89 ? -28.782 -4.710 18.113 1.00 44.00 89 ASP A CA 1
ATOM 697 C C . ASP A 1 89 ? -30.150 -5.365 18.466 1.00 44.00 89 ASP A C 1
ATOM 699 O O . ASP A 1 89 ? -31.198 -4.793 18.184 1.00 44.00 89 ASP A O 1
ATOM 703 N N . ARG A 1 90 ? -30.100 -6.562 19.086 1.00 50.81 90 ARG A N 1
ATOM 704 C CA . ARG A 1 90 ? -31.064 -7.251 20.000 1.00 50.81 90 ARG A CA 1
ATOM 705 C C . ARG A 1 90 ? -32.554 -7.455 19.618 1.00 50.81 90 ARG A C 1
ATOM 707 O O . ARG A 1 90 ? -33.337 -6.516 19.652 1.00 50.81 90 ARG A O 1
ATOM 714 N N . ASN A 1 91 ? -33.013 -8.723 19.549 1.00 44.25 91 ASN A N 1
ATOM 715 C CA . ASN A 1 91 ? -33.825 -9.370 20.616 1.00 44.25 91 ASN A CA 1
ATOM 716 C C . ASN A 1 91 ? -34.354 -10.792 20.278 1.00 44.25 91 ASN A C 1
ATOM 718 O O . ASN A 1 91 ? -34.932 -11.024 19.225 1.00 44.25 91 ASN A O 1
ATOM 722 N N . ASN A 1 92 ? -34.229 -11.687 21.269 1.00 50.34 92 ASN A N 1
ATOM 723 C CA . ASN A 1 92 ? -35.080 -12.839 21.621 1.00 50.34 92 ASN A CA 1
ATOM 724 C C . ASN A 1 92 ? -35.509 -13.849 20.522 1.00 50.34 92 ASN A C 1
ATOM 726 O O . ASN A 1 92 ? -36.521 -13.676 19.845 1.00 50.34 92 ASN A O 1
ATOM 730 N N . VAL A 1 93 ? -34.809 -14.991 20.440 1.00 47.44 93 VAL A N 1
ATOM 731 C CA . VAL A 1 93 ? -35.259 -16.178 19.688 1.00 47.44 93 VAL A CA 1
ATOM 732 C C . VAL A 1 93 ? -36.365 -16.882 20.480 1.00 47.44 93 VAL A C 1
ATOM 734 O O . VAL A 1 93 ? -36.120 -17.810 21.248 1.00 47.44 93 VAL A O 1
ATOM 737 N N . ALA A 1 94 ? -37.603 -16.432 20.279 1.00 42.47 94 ALA A N 1
ATOM 738 C CA . ALA A 1 94 ? -38.794 -17.198 20.609 1.00 42.47 94 ALA A CA 1
ATOM 739 C C . ALA A 1 94 ? -39.250 -17.989 19.371 1.00 42.47 94 ALA A C 1
ATOM 741 O O . ALA A 1 94 ? -39.630 -17.437 18.343 1.00 42.47 94 ALA A O 1
ATOM 742 N N . SER A 1 95 ? -39.163 -19.308 19.514 1.00 46.88 95 SER A N 1
ATOM 743 C CA . SER A 1 95 ? -39.783 -20.378 18.729 1.00 46.88 95 SER A CA 1
ATOM 744 C C . SER A 1 95 ? -41.072 -19.990 17.973 1.00 46.88 95 SER A C 1
ATOM 746 O O . SER A 1 95 ? -42.035 -19.539 18.591 1.00 46.88 95 SER A O 1
ATOM 748 N N . GLY A 1 96 ? -41.142 -20.239 16.655 1.00 38.12 96 GLY A N 1
ATOM 749 C CA . GLY A 1 96 ? -42.383 -20.023 15.896 1.00 38.12 96 GLY A CA 1
ATOM 750 C C . GLY A 1 96 ? -42.322 -20.219 14.375 1.00 38.12 96 GLY A C 1
ATOM 751 O O . GLY A 1 96 ? -42.244 -19.253 13.635 1.00 38.12 96 GLY A O 1
ATOM 752 N N . LYS A 1 97 ? -42.404 -21.481 13.933 1.00 45.94 97 LYS A N 1
ATOM 753 C CA . LYS A 1 97 ? -43.019 -22.015 12.690 1.00 45.94 97 LYS A CA 1
ATOM 754 C C . LYS A 1 97 ? -42.995 -21.193 11.372 1.00 45.94 97 LYS A C 1
ATOM 756 O O . LYS A 1 97 ? -43.721 -20.226 11.203 1.00 45.94 97 LYS A O 1
ATOM 761 N N . ASN A 1 98 ? -42.342 -21.799 10.372 1.00 47.25 98 ASN A N 1
ATOM 762 C CA . ASN A 1 98 ? -42.746 -21.938 8.959 1.00 47.25 98 ASN A CA 1
ATOM 763 C C . ASN A 1 98 ? -43.293 -20.703 8.210 1.00 47.25 98 ASN A C 1
ATOM 765 O O . ASN A 1 98 ? -44.499 -20.571 8.015 1.00 47.25 98 ASN A O 1
ATOM 769 N N . GLY A 1 99 ? -42.388 -19.917 7.619 1.00 38.50 99 GLY A N 1
ATOM 770 C CA . GLY A 1 99 ? -42.684 -18.996 6.517 1.00 38.50 99 GLY A CA 1
ATOM 771 C C . GLY A 1 99 ? -41.625 -19.117 5.420 1.00 38.50 99 GLY A C 1
ATOM 772 O O . GLY A 1 99 ? -40.473 -18.744 5.619 1.00 38.50 99 GLY A O 1
ATOM 773 N N . LYS A 1 100 ? -41.993 -19.675 4.263 1.00 46.31 100 LYS A N 1
ATOM 774 C CA . LYS A 1 100 ? -41.117 -19.845 3.094 1.00 46.31 100 LYS A CA 1
ATOM 775 C C . LYS A 1 100 ? -41.027 -18.506 2.346 1.00 46.31 100 LYS A C 1
ATOM 777 O O . LYS A 1 100 ? -41.765 -18.280 1.395 1.00 46.31 100 LYS A O 1
ATOM 782 N N . ALA A 1 101 ? -40.166 -17.600 2.808 1.00 40.56 101 ALA A N 1
ATOM 783 C CA . ALA A 1 101 ? -39.863 -16.354 2.105 1.00 40.56 101 ALA A CA 1
ATOM 784 C C . ALA A 1 101 ? -38.757 -16.609 1.069 1.00 40.56 101 ALA A C 1
ATOM 786 O O . ALA A 1 101 ? -37.582 -16.733 1.407 1.00 40.56 101 ALA A O 1
ATOM 787 N N . ILE A 1 102 ? -39.145 -16.726 -0.201 1.00 48.31 102 ILE A N 1
ATOM 788 C CA . ILE A 1 102 ? -38.217 -16.679 -1.335 1.00 48.31 102 ILE A CA 1
ATOM 789 C C . ILE A 1 102 ? -37.743 -15.226 -1.449 1.00 48.31 102 ILE A C 1
ATOM 791 O O . ILE A 1 102 ? -38.477 -14.370 -1.940 1.00 48.31 102 ILE A O 1
ATOM 795 N N . GLN A 1 103 ? -36.537 -14.942 -0.958 1.00 49.66 103 GLN A N 1
ATOM 796 C CA . GLN A 1 103 ? -35.855 -13.673 -1.202 1.00 49.66 103 GLN A CA 1
ATOM 797 C C . GLN A 1 103 ? -35.355 -13.681 -2.650 1.00 49.66 103 GLN A C 1
ATOM 799 O O . GLN A 1 103 ? -34.437 -14.425 -2.994 1.00 49.66 103 GLN A O 1
ATOM 804 N N . LYS A 1 104 ? -35.984 -12.889 -3.522 1.00 45.78 104 LYS A N 1
ATOM 805 C CA . LYS A 1 104 ? -35.395 -12.545 -4.817 1.00 45.78 104 LYS A CA 1
ATOM 806 C C . LYS A 1 104 ? -34.313 -11.501 -4.543 1.00 45.78 104 LYS A C 1
ATOM 808 O O . LYS A 1 104 ? -34.630 -10.360 -4.233 1.00 45.78 104 LYS A O 1
ATOM 813 N N . ASN A 1 105 ? -33.054 -11.929 -4.567 1.00 44.84 105 ASN A N 1
ATOM 814 C CA . ASN A 1 105 ? -31.902 -11.035 -4.521 1.00 44.84 105 ASN A CA 1
ATOM 815 C C . ASN A 1 105 ? -31.677 -10.454 -5.924 1.00 44.84 105 ASN A C 1
ATOM 817 O O . ASN A 1 105 ? -31.074 -11.113 -6.766 1.00 44.84 105 ASN A O 1
ATOM 821 N N . ASP A 1 106 ? -32.111 -9.216 -6.155 1.00 46.56 106 ASP A N 1
ATOM 822 C CA . ASP A 1 106 ? -31.788 -8.413 -7.351 1.00 46.56 106 ASP A CA 1
ATOM 823 C C . ASP A 1 106 ? -30.339 -7.857 -7.326 1.00 46.56 106 ASP A C 1
ATOM 825 O O . ASP A 1 106 ? -30.032 -6.850 -7.954 1.00 46.56 106 ASP A O 1
ATOM 829 N N . GLY A 1 107 ? -29.421 -8.502 -6.593 1.00 47.94 107 GLY A N 1
ATOM 830 C CA . GLY A 1 107 ? -28.030 -8.062 -6.397 1.00 47.94 107 GLY A CA 1
ATOM 831 C C . GLY A 1 107 ? -26.976 -8.802 -7.231 1.00 47.94 107 GLY A C 1
ATOM 832 O O . GLY A 1 107 ? -25.790 -8.621 -6.985 1.00 47.94 107 GLY A O 1
ATOM 833 N N . LEU A 1 108 ? -27.369 -9.665 -8.178 1.00 44.31 108 LEU A N 1
ATOM 834 C CA . LEU A 1 108 ? -26.419 -10.438 -9.000 1.00 44.31 108 LEU A CA 1
ATOM 835 C C . LEU A 1 108 ? -26.016 -9.758 -10.320 1.00 44.31 108 LEU A C 1
ATOM 837 O O . LEU A 1 108 ? -25.052 -10.189 -10.946 1.00 44.31 108 LEU A O 1
ATOM 841 N N . SER A 1 109 ? -26.716 -8.708 -10.760 1.00 52.75 109 SER A N 1
ATOM 842 C CA . SER A 1 109 ? -26.520 -8.175 -12.118 1.00 52.75 109 SER A CA 1
ATOM 843 C C . SER A 1 109 ? -25.277 -7.294 -12.288 1.00 52.75 109 SER A C 1
ATOM 845 O O . SER A 1 109 ? -24.861 -7.090 -13.431 1.00 52.75 109 SER A O 1
ATOM 847 N N . ASP A 1 110 ? -24.706 -6.751 -11.212 1.00 53.44 110 ASP A N 1
ATOM 848 C CA . ASP A 1 110 ? -23.613 -5.774 -11.315 1.00 53.44 110 ASP A CA 1
ATOM 849 C C . ASP A 1 110 ? -22.227 -6.421 -11.181 1.00 53.44 110 ASP A C 1
ATOM 851 O O . ASP A 1 110 ? -21.322 -6.078 -11.940 1.00 53.44 110 ASP A O 1
ATOM 855 N N . CYS A 1 111 ? -22.084 -7.459 -10.352 1.00 54.53 111 CYS A N 1
ATOM 856 C CA . CYS A 1 111 ? -20.830 -8.214 -10.231 1.00 54.53 111 CYS A CA 1
ATOM 857 C C . CYS A 1 111 ? -20.477 -9.005 -11.505 1.00 54.53 111 CYS A C 1
ATOM 859 O O . CYS A 1 111 ? -19.304 -9.215 -11.812 1.00 54.53 111 CYS A O 1
ATOM 861 N N . GLU A 1 112 ? -21.477 -9.458 -12.268 1.00 60.50 112 GLU A N 1
ATOM 862 C CA . GLU A 1 112 ? -21.236 -10.180 -13.525 1.00 60.50 112 GLU A CA 1
ATOM 863 C C . GLU A 1 112 ? -20.709 -9.255 -14.628 1.00 60.50 112 GLU A C 1
ATOM 865 O O . GLU A 1 112 ? -19.781 -9.631 -15.343 1.00 60.50 112 GLU A O 1
ATOM 870 N N . LYS A 1 113 ? -21.226 -8.022 -14.712 1.00 66.88 113 LYS A N 1
ATOM 871 C CA . LYS A 1 113 ? -20.743 -7.007 -15.662 1.00 66.88 113 LYS A CA 1
ATOM 872 C C . LYS A 1 113 ? -19.306 -6.600 -15.356 1.00 66.88 113 LYS A C 1
ATOM 874 O O . LYS A 1 113 ? -18.508 -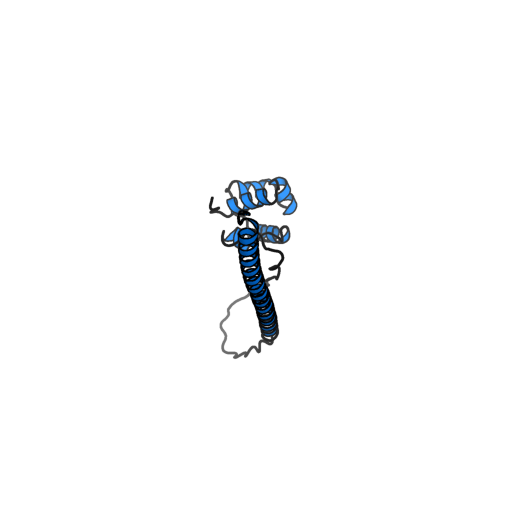6.456 -16.276 1.00 66.88 113 LYS A O 1
ATOM 879 N N . GLU A 1 114 ? -18.966 -6.447 -14.078 1.00 72.69 114 GLU A N 1
ATOM 880 C CA . GLU A 1 114 ? -17.603 -6.127 -13.648 1.00 72.69 114 GLU A CA 1
ATOM 881 C C . GLU A 1 114 ? -16.615 -7.245 -14.005 1.00 72.69 114 GLU A C 1
ATOM 883 O O . GLU A 1 114 ? -15.568 -6.979 -14.595 1.00 72.69 114 GLU A O 1
ATOM 888 N N . ARG A 1 115 ? -16.979 -8.511 -13.764 1.00 72.00 115 ARG A N 1
ATOM 889 C CA . ARG A 1 115 ? -16.166 -9.666 -14.174 1.00 72.00 115 ARG A CA 1
ATOM 890 C C . ARG A 1 115 ? -15.933 -9.699 -15.687 1.00 72.00 115 ARG A C 1
ATOM 892 O O . ARG A 1 115 ? -14.822 -9.993 -16.126 1.00 72.00 115 ARG A O 1
ATOM 899 N N . ASP A 1 116 ? -16.961 -9.411 -16.478 1.00 75.69 116 ASP A N 1
ATOM 900 C CA . ASP A 1 116 ? -16.862 -9.442 -17.938 1.00 75.69 116 ASP A CA 1
ATOM 901 C C . ASP A 1 116 ? -16.002 -8.283 -18.475 1.00 75.69 116 ASP A C 1
ATOM 903 O O . ASP A 1 116 ? -15.209 -8.480 -19.398 1.00 75.69 116 ASP A O 1
ATOM 907 N N . ILE A 1 117 ? -16.075 -7.102 -17.850 1.00 83.06 117 ILE A N 1
ATOM 908 C CA . ILE A 1 117 ? -15.210 -5.951 -18.161 1.00 83.06 117 ILE A CA 1
ATOM 909 C C . ILE A 1 117 ? -13.750 -6.250 -17.800 1.00 83.06 117 ILE A C 1
ATOM 911 O O . ILE A 1 117 ? -12.858 -6.034 -18.624 1.00 83.06 117 ILE A O 1
ATOM 915 N N . LEU A 1 118 ? -13.497 -6.786 -16.602 1.00 84.25 118 LEU A N 1
ATOM 916 C CA . LEU A 1 118 ? -12.149 -7.152 -16.160 1.00 84.25 118 LEU A CA 1
ATOM 917 C C . LEU A 1 118 ? -11.538 -8.228 -17.064 1.00 84.25 118 LEU A C 1
ATOM 919 O O . LEU A 1 118 ? -10.375 -8.123 -17.454 1.00 84.25 118 LEU A O 1
ATOM 923 N N . LYS A 1 119 ? -12.332 -9.223 -17.477 1.00 89.62 119 LYS A N 1
ATOM 924 C CA . LYS A 1 119 ? -11.893 -10.251 -18.427 1.00 89.62 119 LYS A CA 1
ATOM 925 C C . LYS A 1 119 ? -11.552 -9.661 -19.798 1.00 89.62 119 LYS A C 1
ATOM 927 O O . LYS A 1 119 ? -10.511 -9.994 -20.356 1.00 89.62 119 LYS A O 1
ATOM 932 N N . ALA A 1 120 ? -12.372 -8.746 -20.312 1.00 85.81 120 ALA A N 1
ATOM 933 C CA . ALA A 1 120 ? -12.090 -8.068 -21.576 1.00 85.81 120 ALA A CA 1
ATOM 934 C C . ALA A 1 120 ? -10.801 -7.224 -21.513 1.00 85.81 120 ALA A C 1
ATOM 936 O O . ALA A 1 120 ? -10.033 -7.178 -22.477 1.00 85.81 120 ALA A O 1
ATOM 937 N N . GLN A 1 121 ? -10.530 -6.580 -20.374 1.00 91.12 121 GLN A N 1
ATOM 938 C CA . GLN A 1 121 ? -9.299 -5.818 -20.164 1.00 91.12 121 GLN A CA 1
ATOM 939 C C . GLN A 1 121 ? -8.066 -6.731 -20.061 1.00 91.12 121 GLN A C 1
ATOM 941 O O . GLN A 1 121 ? -7.008 -6.390 -20.602 1.00 91.12 121 GLN A O 1
ATOM 946 N N . LEU A 1 122 ? -8.202 -7.900 -19.426 1.00 89.12 122 LEU A N 1
ATOM 947 C CA . LEU A 1 122 ? -7.156 -8.922 -19.373 1.00 89.12 122 LEU A CA 1
ATOM 948 C C . LEU A 1 122 ? -6.816 -9.424 -20.779 1.00 89.12 122 LEU A C 1
ATOM 950 O O . LEU A 1 122 ? -5.647 -9.414 -21.159 1.00 89.12 122 LEU A O 1
ATOM 954 N N . ASP A 1 123 ? -7.830 -9.771 -21.574 1.00 92.62 123 ASP A N 1
ATOM 955 C CA . ASP A 1 123 ? -7.649 -10.244 -22.949 1.00 92.62 123 ASP A CA 1
ATOM 956 C C . ASP A 1 123 ? -6.966 -9.178 -23.819 1.00 92.62 123 ASP A C 1
ATOM 958 O O . ASP A 1 123 ? -6.032 -9.474 -24.565 1.00 92.62 123 ASP A O 1
ATOM 962 N N . LYS A 1 124 ? -7.364 -7.907 -23.679 1.00 94.19 124 LYS A N 1
ATOM 963 C CA . LYS A 1 124 ? -6.723 -6.788 -24.384 1.00 94.19 124 LYS A CA 1
ATOM 964 C C . LYS A 1 124 ? -5.259 -6.613 -23.979 1.00 94.19 124 LYS A C 1
ATOM 966 O O . LYS A 1 124 ? -4.406 -6.390 -24.837 1.00 94.19 124 LYS A O 1
ATOM 971 N N . THR A 1 125 ? -4.964 -6.711 -22.686 1.00 90.44 125 THR A N 1
ATOM 972 C CA . THR A 1 125 ? -3.593 -6.608 -22.165 1.00 90.44 125 THR A CA 1
ATOM 973 C C . THR A 1 125 ? -2.738 -7.768 -22.667 1.00 90.44 125 THR A C 1
ATOM 975 O O . THR A 1 125 ? -1.625 -7.555 -23.143 1.00 90.44 125 THR A O 1
ATOM 978 N N . GLN A 1 126 ? -3.282 -8.985 -22.654 1.00 94.38 126 GLN A N 1
ATOM 979 C CA . GLN A 1 126 ? -2.608 -10.179 -23.152 1.00 94.38 126 GLN A CA 1
ATOM 980 C C . GLN A 1 126 ? -2.273 -10.057 -24.646 1.00 94.38 126 GLN A C 1
ATOM 982 O O . GLN A 1 126 ? -1.148 -10.352 -25.045 1.00 94.38 126 GLN A O 1
ATOM 987 N N . GLN A 1 127 ? -3.202 -9.539 -25.456 1.00 94.19 127 GLN A N 1
ATOM 988 C CA . GLN A 1 127 ? -2.965 -9.268 -26.879 1.00 94.19 127 GLN A CA 1
ATOM 989 C C . GLN A 1 127 ? -1.858 -8.228 -27.102 1.00 94.19 127 GLN A C 1
ATOM 991 O O . GLN A 1 127 ? -1.050 -8.368 -28.020 1.00 94.19 127 GLN A O 1
ATOM 996 N N . GLN A 1 128 ? -1.787 -7.183 -26.270 1.00 94.62 128 GLN A N 1
ATOM 997 C CA . GLN A 1 128 ? -0.715 -6.186 -26.358 1.00 94.62 128 GLN A CA 1
ATOM 998 C C . GLN A 1 128 ? 0.652 -6.788 -26.021 1.00 94.62 128 GLN A C 1
ATOM 1000 O O . GLN A 1 128 ? 1.625 -6.513 -26.725 1.00 94.62 128 GLN A O 1
ATOM 1005 N N . VAL A 1 129 ? 0.725 -7.622 -24.980 1.00 95.00 129 VAL A N 1
ATOM 1006 C CA . VAL A 1 129 ? 1.957 -8.328 -24.603 1.00 95.00 129 VAL A CA 1
ATOM 1007 C C . VAL A 1 129 ? 2.418 -9.240 -25.736 1.00 95.00 129 VAL A C 1
ATOM 1009 O O . VAL A 1 129 ? 3.581 -9.171 -26.128 1.00 95.00 129 VAL A O 1
ATOM 1012 N N . GLU A 1 130 ? 1.515 -10.034 -26.309 1.00 94.75 130 GLU A N 1
ATOM 1013 C CA . GLU A 1 130 ? 1.830 -10.928 -27.426 1.00 94.75 130 GLU A CA 1
ATOM 1014 C C . GLU A 1 130 ? 2.315 -10.149 -28.659 1.00 94.75 130 GLU A C 1
ATOM 1016 O O . GLU A 1 130 ? 3.333 -10.493 -29.263 1.00 94.75 130 GLU A O 1
ATOM 1021 N N . HIS A 1 131 ? 1.653 -9.037 -28.991 1.00 95.38 131 HIS A N 1
ATOM 1022 C CA . HIS A 1 131 ? 2.075 -8.173 -30.089 1.00 95.38 131 HIS A CA 1
ATOM 1023 C C . HIS A 1 131 ? 3.486 -7.603 -29.874 1.00 95.38 131 HIS A C 1
ATOM 1025 O O . HIS A 1 131 ? 4.311 -7.621 -30.789 1.00 95.38 131 HIS A O 1
ATOM 1031 N N . LEU A 1 132 ? 3.785 -7.114 -28.667 1.00 94.62 132 LEU A N 1
ATOM 1032 C CA . LEU A 1 132 ? 5.108 -6.583 -28.329 1.00 94.62 132 LEU A CA 1
ATOM 1033 C C . LEU A 1 132 ? 6.185 -7.673 -28.351 1.00 94.62 132 LEU A C 1
ATOM 1035 O O . LEU A 1 132 ? 7.281 -7.430 -28.854 1.00 94.62 132 LEU A O 1
ATOM 1039 N N . GLN A 1 133 ? 5.879 -8.878 -27.871 1.00 95.56 133 GLN A N 1
ATOM 1040 C CA . GLN A 1 133 ? 6.792 -10.021 -27.937 1.00 95.56 133 GLN A CA 1
ATOM 1041 C C . GLN A 1 133 ? 7.108 -10.410 -29.384 1.00 95.56 133 GLN A C 1
ATOM 1043 O O . GLN A 1 133 ? 8.275 -10.611 -29.720 1.00 95.56 133 GLN A O 1
ATOM 1048 N N . ALA A 1 134 ? 6.104 -10.434 -30.265 1.00 93.81 134 ALA A N 1
ATOM 1049 C CA . ALA A 1 134 ? 6.316 -10.673 -31.690 1.00 93.81 134 ALA A CA 1
ATOM 1050 C C . ALA A 1 134 ? 7.205 -9.586 -32.320 1.00 93.81 134 ALA A C 1
ATOM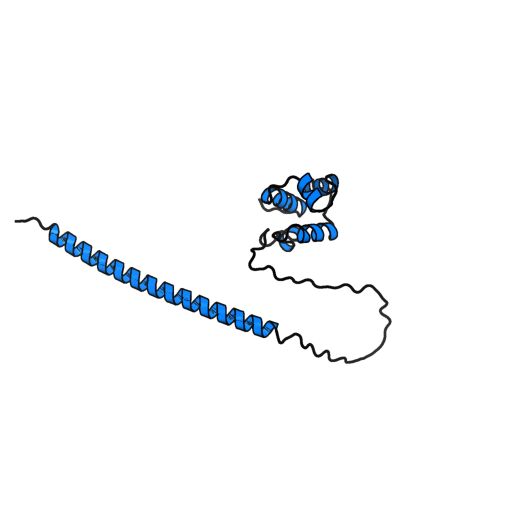 1052 O O . ALA A 1 134 ? 8.135 -9.897 -33.067 1.00 93.81 134 ALA A O 1
ATOM 1053 N N . GLN A 1 135 ? 6.985 -8.311 -31.977 1.00 95.88 135 GLN A N 1
ATOM 1054 C CA . GLN A 1 135 ? 7.856 -7.228 -32.436 1.00 95.88 135 GLN A CA 1
ATOM 1055 C C . GLN A 1 135 ? 9.303 -7.406 -31.961 1.00 95.88 135 GLN A C 1
ATOM 1057 O O . GLN A 1 135 ? 10.223 -7.201 -32.752 1.00 95.88 135 GLN A O 1
ATOM 1062 N N . LEU A 1 136 ? 9.525 -7.791 -30.702 1.00 93.12 136 LEU A N 1
ATOM 1063 C CA . LEU A 1 136 ? 10.872 -8.049 -30.187 1.00 93.12 136 LEU A CA 1
ATOM 1064 C C . LEU A 1 136 ? 11.542 -9.204 -30.935 1.00 93.12 136 LEU A C 1
ATOM 1066 O O . LEU A 1 136 ? 12.637 -9.012 -31.452 1.00 93.12 136 LEU A O 1
ATOM 1070 N N . ALA A 1 137 ? 10.848 -10.327 -31.132 1.00 95.00 137 ALA A N 1
ATOM 1071 C CA . ALA A 1 137 ? 11.380 -11.461 -31.888 1.00 95.00 137 ALA A CA 1
ATOM 1072 C C . ALA A 1 137 ? 11.791 -11.074 -33.323 1.00 95.00 137 ALA A C 1
ATOM 1074 O O . ALA A 1 137 ? 12.850 -11.475 -33.805 1.00 95.00 137 ALA A O 1
ATOM 1075 N N . THR A 1 138 ? 10.988 -10.248 -34.007 1.00 94.44 138 THR A N 1
ATOM 1076 C CA . THR A 1 138 ? 11.357 -9.747 -35.345 1.00 94.44 138 THR A CA 1
ATOM 1077 C C . THR A 1 138 ? 12.565 -8.810 -35.315 1.00 94.44 138 THR A C 1
ATOM 1079 O O . THR A 1 138 ? 13.401 -8.862 -36.219 1.00 94.44 138 THR A O 1
ATOM 1082 N N . LYS A 1 139 ? 12.685 -7.965 -34.282 1.00 93.81 139 LYS A N 1
ATOM 1083 C CA . LYS A 1 139 ? 13.844 -7.084 -34.099 1.00 93.81 139 LYS A CA 1
ATOM 1084 C C . LYS A 1 139 ? 15.107 -7.890 -33.811 1.00 93.81 139 LYS A C 1
ATOM 1086 O O . LYS A 1 139 ? 16.126 -7.590 -34.422 1.00 93.81 139 LYS A O 1
ATOM 1091 N N . ASP A 1 140 ? 15.033 -8.923 -32.980 1.00 95.38 140 ASP A N 1
ATOM 1092 C CA . ASP A 1 140 ? 16.167 -9.797 -32.662 1.00 95.38 140 ASP A CA 1
ATOM 1093 C C . ASP A 1 140 ? 16.655 -10.560 -33.899 1.00 95.38 140 ASP A C 1
ATOM 1095 O O . ASP A 1 140 ? 17.851 -10.581 -34.181 1.00 95.38 140 ASP A O 1
ATOM 1099 N N . ALA A 1 141 ? 15.738 -11.099 -34.710 1.00 93.31 141 ALA A N 1
ATOM 1100 C CA . ALA A 1 141 ? 16.092 -11.739 -35.978 1.00 93.31 141 ALA A CA 1
ATOM 1101 C C . ALA A 1 141 ? 16.775 -10.761 -36.954 1.00 93.31 141 ALA A C 1
ATOM 1103 O O . ALA A 1 141 ? 17.743 -11.112 -37.633 1.00 93.31 141 ALA A O 1
ATOM 1104 N N . LEU A 1 142 ? 16.297 -9.513 -37.009 1.00 94.62 142 LEU A N 1
ATOM 1105 C CA . LEU A 1 142 ? 16.910 -8.476 -37.836 1.00 94.62 142 LEU A CA 1
ATOM 1106 C C . LEU A 1 142 ? 18.291 -8.064 -37.310 1.00 94.62 142 LEU A C 1
ATOM 1108 O O . LEU A 1 142 ? 19.188 -7.812 -38.113 1.00 94.62 142 LEU A O 1
ATOM 1112 N N . ILE A 1 143 ? 18.464 -7.978 -35.990 1.00 95.81 143 ILE A N 1
ATOM 1113 C CA . ILE A 1 143 ? 19.760 -7.702 -35.363 1.00 95.81 143 ILE A CA 1
ATOM 1114 C C . ILE A 1 143 ? 20.743 -8.819 -35.720 1.00 95.81 143 ILE A C 1
ATOM 1116 O O . ILE A 1 143 ? 21.798 -8.512 -36.264 1.00 95.81 143 ILE A O 1
ATOM 1120 N N . ALA A 1 144 ? 20.359 -10.086 -35.554 1.00 94.19 144 ALA A N 1
ATOM 1121 C CA . ALA A 1 144 ? 21.203 -11.232 -35.894 1.00 94.19 144 ALA A CA 1
ATOM 1122 C C . ALA A 1 144 ? 21.632 -11.232 -37.375 1.00 94.19 144 ALA A C 1
ATOM 1124 O O . ALA A 1 144 ? 22.808 -11.399 -37.692 1.00 94.19 144 ALA A O 1
ATOM 1125 N N . SER A 1 145 ? 20.704 -10.958 -38.299 1.00 93.31 145 SER A N 1
ATOM 1126 C CA . SER A 1 145 ? 21.023 -10.853 -39.733 1.00 93.31 145 SER A CA 1
ATOM 1127 C C . SER A 1 145 ? 21.976 -9.688 -40.045 1.00 93.31 145 SER A C 1
ATOM 1129 O O . SER A 1 145 ? 22.868 -9.794 -40.896 1.00 93.31 145 SER A O 1
ATOM 1131 N N . LYS A 1 146 ? 21.818 -8.556 -39.347 1.00 93.56 146 LYS A N 1
ATOM 1132 C CA . LYS A 1 146 ? 22.724 -7.410 -39.484 1.00 93.56 146 LYS A CA 1
ATOM 1133 C C . LYS A 1 146 ? 24.111 -7.709 -38.921 1.00 93.56 146 LYS A C 1
ATOM 1135 O O . LYS A 1 146 ? 25.090 -7.290 -39.533 1.00 93.56 146 LYS A O 1
ATOM 1140 N N . GLU A 1 147 ? 24.205 -8.422 -37.804 1.00 93.56 147 GLU A N 1
ATOM 1141 C CA . GLU A 1 147 ? 25.476 -8.855 -37.214 1.00 93.56 147 GLU A CA 1
ATOM 1142 C C . GLU A 1 147 ? 26.247 -9.776 -38.165 1.00 93.56 147 GLU A C 1
ATOM 1144 O O . GLU A 1 147 ? 27.406 -9.496 -38.464 1.00 93.56 147 GLU A O 1
ATOM 1149 N N . GLU A 1 148 ? 25.582 -10.773 -38.756 1.00 92.56 148 GLU A N 1
ATOM 1150 C CA . GLU A 1 148 ? 26.183 -11.653 -39.769 1.00 92.56 148 GLU A CA 1
ATOM 1151 C C . GLU A 1 148 ? 26.727 -10.855 -40.966 1.00 92.56 148 GLU A C 1
ATOM 1153 O O . GLU A 1 148 ? 27.852 -11.065 -41.425 1.00 92.56 148 GLU A O 1
ATOM 1158 N N . THR A 1 149 ? 25.959 -9.871 -41.442 1.00 91.56 149 THR A N 1
ATOM 1159 C CA . THR A 1 149 ? 26.388 -8.998 -42.544 1.00 91.56 149 THR A CA 1
ATOM 1160 C C . THR A 1 149 ? 27.623 -8.175 -42.163 1.00 91.56 149 THR A C 1
ATOM 1162 O O . THR A 1 149 ? 28.546 -8.026 -42.966 1.00 91.56 149 THR A O 1
ATOM 1165 N N . ILE A 1 150 ? 27.664 -7.640 -40.940 1.00 92.69 150 ILE A N 1
ATOM 1166 C CA . ILE A 1 150 ? 28.814 -6.885 -40.429 1.00 92.69 150 ILE A CA 1
ATOM 1167 C C . ILE A 1 150 ? 30.053 -7.781 -40.356 1.00 92.69 150 ILE A C 1
ATOM 1169 O O . ILE A 1 150 ? 31.136 -7.339 -40.743 1.00 92.69 150 ILE A O 1
ATOM 1173 N N . ASP A 1 151 ? 29.911 -9.023 -39.903 1.00 90.06 151 ASP A N 1
ATOM 1174 C CA . ASP A 1 151 ? 31.025 -9.963 -39.799 1.00 90.06 151 ASP A CA 1
ATOM 1175 C C . ASP A 1 151 ? 31.585 -10.347 -41.173 1.00 90.06 151 ASP A C 1
ATOM 1177 O O . ASP A 1 151 ? 32.804 -10.329 -41.370 1.00 90.06 151 ASP A O 1
ATOM 1181 N N . LEU A 1 152 ? 30.717 -10.577 -42.164 1.00 88.12 152 LEU A N 1
ATOM 1182 C CA . LEU A 1 152 ? 31.129 -10.802 -43.553 1.00 88.12 152 LEU A CA 1
ATOM 1183 C C . LEU A 1 152 ? 31.877 -9.594 -44.139 1.00 88.12 152 LEU A C 1
ATOM 1185 O O . LEU A 1 152 ? 32.918 -9.758 -44.783 1.00 88.12 152 LEU A O 1
ATOM 1189 N N . LEU A 1 153 ? 31.385 -8.375 -43.897 1.00 86.50 153 LEU A N 1
ATOM 1190 C CA . LEU A 1 153 ? 32.027 -7.144 -44.371 1.00 86.50 153 LEU A CA 1
ATOM 1191 C C . LEU A 1 153 ? 33.381 -6.899 -43.692 1.00 86.50 153 LEU A C 1
ATOM 1193 O O . LEU A 1 153 ? 34.351 -6.551 -44.369 1.00 86.50 153 LEU A O 1
ATOM 1197 N N . LYS A 1 154 ? 33.485 -7.135 -42.378 1.00 85.31 154 LYS A N 1
ATOM 1198 C CA . LYS A 1 154 ? 34.760 -7.076 -41.643 1.00 85.31 154 LYS A CA 1
ATOM 1199 C C . LYS A 1 154 ? 35.769 -8.080 -42.201 1.00 85.31 154 LYS A C 1
ATOM 1201 O O . LYS A 1 154 ? 36.925 -7.723 -42.420 1.00 85.31 154 LYS A O 1
ATOM 1206 N N . ALA A 1 155 ? 35.339 -9.313 -42.474 1.00 83.56 155 ALA A N 1
ATOM 1207 C CA . ALA A 1 155 ? 36.193 -10.350 -43.049 1.00 83.56 155 ALA A CA 1
ATOM 1208 C C . ALA A 1 155 ? 36.656 -10.021 -44.480 1.00 83.56 155 ALA A C 1
ATOM 1210 O O . ALA A 1 155 ? 37.773 -10.370 -44.859 1.00 83.56 155 ALA A O 1
ATOM 1211 N N . ALA A 1 156 ? 35.827 -9.341 -45.279 1.00 78.88 156 ALA A N 1
ATOM 1212 C CA . ALA A 1 156 ? 36.201 -8.877 -46.614 1.00 78.88 156 ALA A CA 1
ATOM 1213 C C . ALA A 1 156 ? 37.217 -7.722 -46.574 1.00 78.88 156 ALA A C 1
ATOM 1215 O O . ALA A 1 156 ? 38.150 -7.713 -47.375 1.00 78.88 156 ALA A O 1
ATOM 1216 N N . PHE A 1 157 ? 37.072 -6.783 -45.632 1.00 76.81 157 PHE A N 1
ATOM 1217 C CA . PHE A 1 157 ? 37.962 -5.624 -45.496 1.00 76.81 157 PHE A CA 1
ATOM 1218 C C . PHE A 1 157 ? 39.334 -5.975 -44.893 1.00 76.81 157 PHE A C 1
ATOM 1220 O O . PHE A 1 157 ? 40.334 -5.359 -45.243 1.00 76.81 157 PHE A O 1
ATOM 1227 N N . ASN A 1 158 ? 39.408 -6.996 -44.031 1.00 74.75 158 ASN A N 1
ATOM 1228 C CA . ASN A 1 158 ? 40.657 -7.456 -43.406 1.00 74.75 158 ASN A CA 1
ATOM 1229 C C . ASN A 1 158 ? 41.479 -8.445 -44.260 1.00 74.75 158 ASN A C 1
ATOM 1231 O O . ASN A 1 158 ? 42.441 -9.027 -43.753 1.00 74.75 158 ASN A O 1
ATOM 1235 N N . ARG A 1 159 ? 41.138 -8.669 -45.538 1.00 68.75 159 ARG A N 1
ATOM 1236 C CA . ARG A 1 159 ? 41.990 -9.485 -46.420 1.00 68.75 159 ARG A CA 1
ATOM 1237 C C . ARG A 1 159 ? 43.283 -8.712 -46.725 1.00 68.75 159 ARG A C 1
ATOM 1239 O O . ARG A 1 159 ? 43.192 -7.595 -47.229 1.00 68.75 159 ARG A O 1
ATOM 1246 N N . PRO A 1 160 ? 44.478 -9.261 -46.435 1.00 67.00 160 PRO A N 1
ATOM 1247 C CA . PRO A 1 160 ? 45.728 -8.588 -46.762 1.00 67.00 160 PRO A CA 1
ATOM 1248 C C . PRO A 1 160 ? 45.836 -8.428 -48.282 1.00 67.00 160 PRO A C 1
ATOM 1250 O O . PRO A 1 160 ? 45.693 -9.404 -49.018 1.00 67.00 160 PRO A O 1
ATOM 1253 N N . ASN A 1 161 ? 46.063 -7.193 -48.738 1.00 61.78 161 ASN A N 1
ATOM 1254 C CA . ASN A 1 161 ? 46.405 -6.900 -50.129 1.00 61.78 161 ASN A CA 1
ATOM 1255 C C . ASN A 1 161 ? 47.713 -7.639 -50.452 1.00 61.78 161 ASN A C 1
ATOM 1257 O O . ASN A 1 161 ? 48.754 -7.306 -49.883 1.00 61.78 161 ASN A O 1
ATOM 1261 N N . THR A 1 162 ? 47.639 -8.661 -51.302 1.00 55.31 162 THR A N 1
ATOM 1262 C CA . THR A 1 162 ? 48.808 -9.298 -51.925 1.00 55.31 162 THR A CA 1
ATOM 1263 C C . THR A 1 162 ? 49.311 -8.460 -53.082 1.00 55.31 162 THR A C 1
ATOM 1265 O O . THR A 1 162 ? 48.444 -8.061 -53.895 1.00 55.31 162 THR A O 1
#

Secondary structure (DSSP, 8-state):
----SHHHHHHHHHHHTT--HHHHHHHTT--HHHHHHHHTTS-PPPHHHHHHHHHH-TTB-HHHHHHS-S-SB--TT----------------------------TTSHHHHHHHHHHHHHHHHHHHHHHHHHHHHHHHHHHHHHHHHHHHHHHHHHTS---

Radius of gyration: 30.43 Å; chains: 1; bounding box: 92×34×80 Å

pLDDT: mean 78.61, std 18.53, range [38.12, 95.88]